Protein AF-A0A176S803-F1 (afdb_monomer)

Structure (mmCIF, N/CA/C/O backbone):
data_AF-A0A176S803-F1
#
_entry.id   AF-A0A176S803-F1
#
loop_
_atom_site.group_PDB
_atom_site.id
_atom_site.type_symbol
_atom_site.label_atom_id
_atom_site.label_alt_id
_atom_site.label_comp_id
_atom_site.label_asym_id
_atom_site.label_entity_id
_atom_site.label_seq_id
_atom_site.pdbx_PDB_ins_code
_atom_site.Cartn_x
_atom_site.Cartn_y
_atom_site.Cartn_z
_atom_site.occupancy
_atom_site.B_iso_or_equiv
_atom_site.auth_seq_id
_atom_site.auth_comp_id
_atom_site.auth_asym_id
_atom_site.auth_atom_id
_atom_site.pdbx_PDB_model_num
ATOM 1 N N . MET A 1 1 ? 9.029 -7.555 -6.614 1.00 76.19 1 MET A N 1
ATOM 2 C CA . MET A 1 1 ? 7.716 -6.907 -6.447 1.00 76.19 1 MET A CA 1
ATOM 3 C C . MET A 1 1 ? 7.497 -6.269 -7.772 1.00 76.19 1 MET A C 1
ATOM 5 O O . MET A 1 1 ? 8.186 -5.310 -8.106 1.00 76.19 1 MET A O 1
ATOM 9 N N . ASP A 1 2 ? 6.729 -6.972 -8.580 1.00 88.50 2 ASP A N 1
ATOM 10 C CA . ASP A 1 2 ? 6.868 -6.849 -10.019 1.00 88.50 2 ASP A CA 1
ATOM 11 C C . ASP A 1 2 ? 5.822 -5.848 -10.494 1.00 88.50 2 ASP A C 1
ATOM 13 O O . ASP A 1 2 ? 4.710 -5.814 -9.973 1.00 88.50 2 ASP A O 1
ATOM 17 N N . CYS A 1 3 ? 6.199 -4.969 -11.416 1.00 90.62 3 CYS A N 1
ATOM 18 C CA . CYS A 1 3 ? 5.332 -3.901 -11.900 1.00 90.62 3 CYS A CA 1
ATOM 19 C C . CYS A 1 3 ? 5.238 -4.009 -13.417 1.00 90.62 3 CYS A C 1
ATOM 2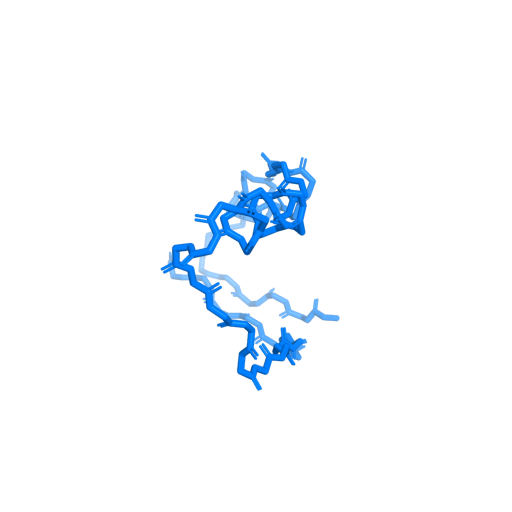1 O O . CYS A 1 3 ? 6.211 -3.730 -14.123 1.00 90.62 3 CYS A O 1
ATOM 23 N N . ILE A 1 4 ? 4.081 -4.427 -13.916 1.00 94.69 4 ILE A N 1
ATOM 24 C CA . ILE A 1 4 ? 3.765 -4.443 -15.346 1.00 94.69 4 ILE A CA 1
ATOM 25 C C . ILE A 1 4 ? 3.077 -3.117 -15.670 1.00 94.69 4 ILE A C 1
ATOM 27 O O . ILE A 1 4 ? 2.206 -2.674 -14.924 1.00 94.69 4 ILE A O 1
ATOM 31 N N . THR A 1 5 ? 3.467 -2.460 -16.759 1.00 92.69 5 THR A N 1
ATOM 32 C CA . THR A 1 5 ? 2.869 -1.182 -17.154 1.00 92.69 5 THR A CA 1
ATOM 33 C C . THR A 1 5 ? 2.673 -1.103 -18.661 1.00 92.69 5 THR A C 1
ATOM 35 O O . THR A 1 5 ? 3.443 -1.703 -19.408 1.00 92.69 5 THR A O 1
ATOM 38 N N . LEU A 1 6 ? 1.660 -0.357 -19.105 1.00 92.38 6 LEU A N 1
ATOM 39 C CA . LEU A 1 6 ? 1.519 0.048 -20.512 1.00 92.38 6 LEU A CA 1
ATOM 40 C C . LEU A 1 6 ? 2.299 1.335 -20.826 1.00 92.38 6 LEU A C 1
ATOM 42 O O . LEU A 1 6 ? 2.511 1.665 -21.990 1.00 92.38 6 LEU A O 1
ATOM 46 N N . ARG A 1 7 ? 2.723 2.059 -19.784 1.00 92.06 7 ARG A N 1
ATOM 47 C CA . ARG A 1 7 ? 3.420 3.349 -19.854 1.00 92.06 7 ARG A CA 1
ATOM 48 C C . ARG A 1 7 ? 4.655 3.312 -18.965 1.00 92.06 7 ARG A C 1
ATOM 50 O O . ARG A 1 7 ? 4.532 3.283 -17.737 1.00 92.06 7 ARG A O 1
ATOM 57 N N . GLU A 1 8 ? 5.839 3.271 -19.562 1.00 92.19 8 GLU A N 1
ATOM 58 C CA . GLU A 1 8 ? 7.093 3.082 -18.820 1.00 92.19 8 GLU A CA 1
ATOM 59 C C . GLU A 1 8 ? 7.404 4.267 -17.892 1.00 92.19 8 GLU A C 1
ATOM 61 O O . GLU A 1 8 ? 7.899 4.052 -16.785 1.00 92.19 8 GLU A O 1
ATOM 66 N N . GLU A 1 9 ? 7.012 5.494 -18.256 1.00 90.75 9 GLU A N 1
ATOM 67 C CA . GLU A 1 9 ? 7.219 6.692 -17.420 1.00 90.75 9 GLU A CA 1
ATOM 68 C C . GLU A 1 9 ? 6.629 6.535 -16.002 1.00 90.75 9 GLU A C 1
ATOM 70 O O . GLU A 1 9 ? 7.255 6.928 -15.012 1.00 90.75 9 GLU A O 1
ATOM 75 N N . ARG A 1 10 ? 5.477 5.851 -15.871 1.00 88.06 10 ARG A N 1
ATOM 76 C CA . ARG A 1 10 ? 4.790 5.617 -14.582 1.00 88.06 10 ARG A CA 1
ATOM 77 C C . ARG A 1 10 ? 5.584 4.729 -13.618 1.00 88.06 10 ARG A C 1
ATOM 79 O O . ARG A 1 10 ? 5.256 4.656 -12.430 1.00 88.06 10 ARG A O 1
ATOM 86 N N . ARG A 1 11 ? 6.625 4.023 -14.075 1.00 87.12 11 ARG A N 1
ATOM 87 C CA . ARG A 1 11 ? 7.543 3.312 -13.165 1.00 87.12 11 ARG A CA 1
ATOM 88 C C . ARG A 1 11 ? 8.420 4.273 -12.372 1.00 87.12 11 ARG A C 1
ATOM 90 O O . ARG A 1 11 ? 8.791 3.932 -11.254 1.00 87.12 11 ARG A O 1
ATOM 97 N N . ILE A 1 12 ? 8.719 5.443 -12.933 1.00 89.94 12 ILE A N 1
ATOM 98 C CA . ILE A 1 12 ? 9.546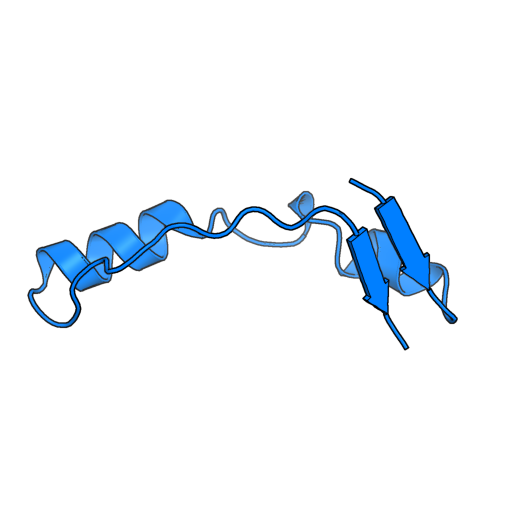 6.476 -12.303 1.00 89.94 12 ILE A CA 1
ATOM 99 C C . ILE A 1 12 ? 8.655 7.447 -11.529 1.00 89.94 12 ILE A C 1
ATOM 101 O O . ILE A 1 12 ? 8.862 7.630 -10.332 1.00 89.94 12 ILE A O 1
ATOM 105 N N . GLU A 1 13 ? 7.635 8.009 -12.184 1.00 91.44 13 GLU A N 1
ATOM 106 C CA . GLU A 1 13 ? 6.747 9.032 -11.598 1.00 91.44 13 GLU A CA 1
ATOM 107 C C . GLU A 1 13 ? 6.016 8.540 -10.343 1.00 91.44 13 GLU A C 1
ATOM 109 O O . GLU A 1 13 ? 5.750 9.305 -9.422 1.00 91.44 13 GLU A O 1
ATOM 114 N N . GLU A 1 14 ? 5.732 7.240 -10.288 1.00 91.00 14 GLU A N 1
ATOM 115 C CA . GLU A 1 14 ? 5.027 6.595 -9.183 1.00 91.00 14 GLU A CA 1
ATOM 116 C C . GLU A 1 14 ? 5.851 5.455 -8.576 1.00 91.00 14 GLU A C 1
ATOM 118 O O . GLU A 1 14 ? 5.308 4.443 -8.103 1.00 91.00 14 GLU A O 1
ATOM 123 N N . ALA A 1 15 ? 7.176 5.564 -8.639 1.00 91.94 15 ALA A N 1
ATOM 124 C CA . ALA A 1 15 ? 8.031 4.714 -7.828 1.00 91.94 15 ALA A CA 1
ATOM 125 C C . ALA A 1 15 ? 7.641 4.884 -6.345 1.00 91.94 15 ALA A C 1
ATOM 127 O O . ALA A 1 15 ? 7.254 5.981 -5.943 1.00 91.94 15 ALA A O 1
ATOM 128 N N . PRO A 1 16 ? 7.792 3.862 -5.480 1.00 90.94 16 PRO A N 1
ATOM 129 C CA . PRO A 1 16 ? 7.531 4.020 -4.046 1.00 90.94 16 PRO A CA 1
ATOM 130 C C . PRO A 1 16 ? 8.276 5.210 -3.421 1.00 90.94 16 PRO A C 1
ATOM 132 O O . PRO A 1 16 ? 7.748 5.872 -2.536 1.00 90.94 16 PRO A O 1
ATOM 135 N N . ALA A 1 17 ? 9.473 5.516 -3.935 1.00 92.81 17 ALA A N 1
ATOM 136 C CA . ALA A 1 17 ? 10.287 6.653 -3.514 1.00 92.81 17 ALA A CA 1
ATOM 137 C C . ALA A 1 17 ? 9.720 8.032 -3.913 1.00 92.81 17 ALA A C 1
ATOM 139 O O . ALA A 1 17 ? 10.145 9.037 -3.352 1.00 92.81 17 ALA A O 1
ATOM 140 N N . ALA A 1 18 ? 8.772 8.097 -4.855 1.00 94.31 18 ALA A N 1
ATOM 141 C CA . ALA A 1 18 ? 8.077 9.332 -5.226 1.00 94.31 18 ALA A CA 1
ATOM 142 C C . ALA A 1 18 ? 7.017 9.747 -4.187 1.00 94.31 18 ALA A C 1
ATOM 144 O O . ALA A 1 18 ? 6.549 10.885 -4.195 1.00 94.31 18 ALA A O 1
ATOM 145 N N . TYR A 1 19 ? 6.652 8.844 -3.269 1.00 94.38 19 TYR A N 1
ATOM 146 C CA . TYR A 1 19 ? 5.693 9.100 -2.200 1.00 94.38 19 TYR A CA 1
ATOM 147 C C . TYR A 1 19 ? 6.380 9.222 -0.840 1.00 94.38 19 TYR A C 1
ATOM 149 O O . TYR A 1 19 ? 7.452 8.671 -0.589 1.00 94.38 19 TYR A O 1
ATOM 157 N N . LYS A 1 20 ? 5.710 9.910 0.088 1.00 94.94 20 LYS A N 1
ATOM 158 C CA . LYS A 1 20 ? 6.073 9.840 1.506 1.00 94.94 20 LYS A CA 1
ATOM 159 C C . LYS A 1 20 ? 5.791 8.428 2.036 1.00 94.94 20 LYS A C 1
ATOM 161 O O . LYS A 1 20 ? 4.835 7.797 1.577 1.00 94.94 20 LYS A O 1
ATOM 166 N N . PRO A 1 21 ? 6.549 7.949 3.036 1.00 95.25 21 PRO A N 1
ATOM 167 C CA . PRO A 1 21 ? 6.196 6.726 3.742 1.00 95.25 21 PRO A CA 1
ATOM 168 C C . PRO A 1 21 ? 4.749 6.796 4.242 1.00 95.25 21 PRO A C 1
ATOM 170 O O . PRO A 1 21 ? 4.346 7.798 4.832 1.00 95.25 21 PRO A O 1
ATOM 173 N N . ILE A 1 22 ? 3.968 5.743 3.998 1.00 95.56 22 ILE A N 1
ATOM 174 C CA . ILE A 1 22 ? 2.547 5.721 4.372 1.00 95.56 22 ILE A CA 1
ATOM 175 C C . ILE A 1 22 ? 2.343 5.475 5.873 1.00 95.56 22 ILE A C 1
ATOM 177 O O . ILE A 1 22 ? 1.380 5.975 6.446 1.00 95.56 22 ILE A O 1
ATOM 181 N N . GLN A 1 23 ? 3.268 4.761 6.526 1.00 96.19 23 GLN A N 1
ATOM 182 C CA . GLN A 1 23 ? 3.124 4.362 7.929 1.00 96.19 23 GLN A CA 1
ATOM 183 C C . GLN A 1 23 ? 2.930 5.558 8.880 1.00 96.19 23 GLN A C 1
ATOM 185 O O . GLN A 1 23 ? 1.934 5.552 9.596 1.00 96.19 23 GLN A O 1
ATOM 190 N N . PRO A 1 24 ? 3.732 6.643 8.817 1.00 97.50 24 PRO A N 1
ATOM 191 C CA . PRO A 1 24 ? 3.517 7.809 9.679 1.00 97.50 24 PRO A CA 1
ATOM 192 C C . PRO A 1 24 ? 2.150 8.484 9.496 1.00 97.50 24 PRO A C 1
ATOM 194 O O . PRO A 1 24 ? 1.624 9.085 10.429 1.00 97.50 24 PRO A O 1
ATOM 197 N N . VAL A 1 25 ? 1.567 8.401 8.294 1.00 96.56 25 VAL A N 1
ATOM 198 C CA . VAL A 1 25 ? 0.233 8.954 8.017 1.00 96.56 25 VAL A CA 1
ATOM 199 C C . VAL A 1 25 ? -0.844 8.119 8.707 1.00 96.56 25 VAL A C 1
ATOM 201 O O . VAL A 1 25 ? -1.784 8.683 9.261 1.00 96.56 25 VAL A O 1
ATOM 204 N N . ILE A 1 26 ? -0.698 6.791 8.699 1.00 97.19 26 ILE A N 1
ATOM 205 C CA . ILE A 1 26 ? -1.595 5.868 9.406 1.00 97.19 26 ILE A CA 1
ATOM 206 C C . ILE A 1 26 ? -1.446 6.053 10.919 1.00 97.19 26 ILE A C 1
ATOM 208 O O . ILE A 1 26 ? -2.449 6.208 11.611 1.00 97.19 26 ILE A O 1
ATOM 212 N N . ASP A 1 27 ? -0.210 6.103 11.421 1.00 97.75 27 ASP A N 1
ATOM 213 C CA . ASP A 1 27 ? 0.087 6.229 12.852 1.00 97.75 27 ASP A CA 1
ATOM 214 C C . ASP A 1 27 ? -0.561 7.481 13.454 1.00 97.75 27 ASP A C 1
ATOM 216 O O . ASP A 1 27 ? -1.174 7.411 14.518 1.00 97.75 27 ASP A O 1
ATOM 220 N N . ALA A 1 28 ? -0.501 8.615 12.747 1.00 98.12 28 ALA A N 1
ATOM 221 C CA . ALA A 1 28 ? -1.142 9.853 13.185 1.00 98.12 28 ALA A CA 1
ATOM 222 C C . ALA A 1 28 ? -2.673 9.726 13.297 1.00 98.12 28 ALA A C 1
ATOM 224 O O . ALA A 1 28 ? -3.268 10.276 14.221 1.00 98.12 28 ALA A O 1
ATOM 225 N N . GLN A 1 29 ? -3.316 8.991 12.384 1.00 98.31 29 GLN A N 1
ATOM 226 C CA . GLN A 1 29 ? -4.770 8.787 12.403 1.00 98.31 29 GLN A CA 1
ATOM 227 C C . GLN A 1 29 ? -5.204 7.802 13.494 1.00 98.31 29 GLN A C 1
ATOM 229 O O . GLN A 1 29 ? -6.248 7.998 14.114 1.00 98.31 29 GLN A O 1
ATOM 234 N N . VAL A 1 30 ? -4.398 6.767 13.749 1.00 98.38 30 VAL A N 1
ATOM 235 C CA . VAL A 1 30 ? -4.629 5.812 14.843 1.00 98.38 30 VAL A CA 1
ATOM 236 C C . VAL A 1 30 ? -4.445 6.494 16.198 1.00 98.38 30 VAL A C 1
ATOM 238 O O . VAL A 1 30 ? -5.284 6.328 17.077 1.00 98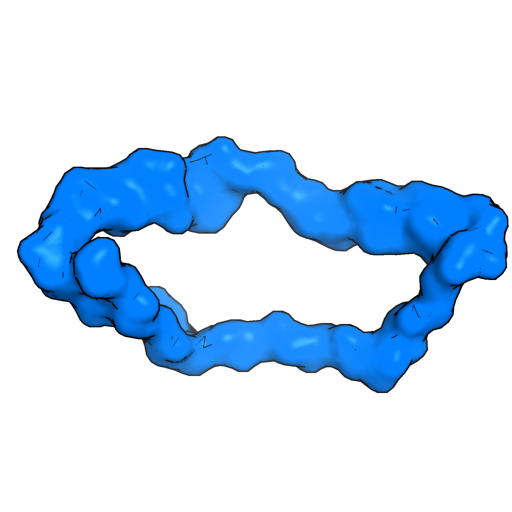.38 30 VAL A O 1
ATOM 241 N N . ALA A 1 31 ? -3.396 7.306 16.365 1.00 98.38 31 ALA A N 1
ATOM 242 C CA . ALA A 1 31 ? -3.152 8.060 17.597 1.00 98.38 31 ALA A CA 1
ATOM 243 C C . ALA A 1 31 ? -4.255 9.089 17.898 1.00 98.38 31 ALA A C 1
ATOM 245 O O . ALA A 1 31 ? -4.512 9.393 19.058 1.00 98.38 31 ALA A O 1
ATOM 246 N N . ALA A 1 32 ? -4.916 9.606 16.860 1.00 98.62 32 ALA A N 1
ATOM 247 C CA . ALA A 1 32 ? -6.083 10.475 16.983 1.00 98.62 32 ALA A CA 1
ATOM 248 C C . ALA A 1 32 ? -7.402 9.708 17.217 1.00 98.62 32 ALA A C 1
ATOM 250 O O . ALA A 1 32 ? -8.465 10.324 17.187 1.00 98.62 32 ALA A O 1
ATOM 251 N N . GLU A 1 33 ? -7.350 8.381 17.389 1.00 98.12 33 GLU A N 1
ATOM 252 C CA . GLU A 1 33 ? -8.507 7.491 17.579 1.00 98.12 33 GLU A CA 1
ATOM 253 C C . GLU A 1 33 ? -9.556 7.572 16.451 1.00 98.12 33 GLU A C 1
ATOM 255 O O . GLU A 1 33 ? -10.710 7.180 16.616 1.00 98.12 33 GLU A O 1
ATOM 260 N N . MET A 1 34 ? -9.162 8.056 15.268 1.00 98.25 34 MET A N 1
ATOM 261 C CA . MET A 1 34 ? -10.065 8.225 14.124 1.00 98.25 34 MET A CA 1
ATOM 262 C C . MET A 1 34 ? -10.285 6.920 13.357 1.00 98.25 34 MET A C 1
ATOM 264 O O . MET A 1 34 ? -11.331 6.723 12.740 1.00 98.25 34 MET A O 1
ATOM 268 N N . VAL A 1 35 ? -9.275 6.048 13.350 1.00 97.44 35 VAL A N 1
ATOM 269 C CA . VAL A 1 35 ? -9.260 4.777 12.616 1.00 97.44 35 VAL A CA 1
ATOM 270 C C . VAL A 1 35 ? -8.532 3.706 13.425 1.00 97.44 35 VAL A C 1
ATOM 272 O O . VAL A 1 35 ? -7.722 4.013 14.298 1.00 97.44 35 VAL A O 1
ATOM 275 N N . SER A 1 36 ? -8.770 2.437 13.093 1.00 97.75 36 SER A N 1
ATOM 276 C CA . SER A 1 36 ? -8.041 1.294 13.646 1.00 97.75 36 SER A CA 1
ATOM 277 C C . SER A 1 36 ? -7.467 0.412 12.536 1.00 97.75 36 SER A C 1
ATOM 279 O O . SER A 1 36 ? -8.027 0.295 11.443 1.00 97.75 36 SER A O 1
ATOM 281 N N . VAL A 1 37 ? -6.312 -0.201 12.803 1.00 97.06 37 VAL A N 1
ATOM 282 C CA . VAL A 1 37 ? -5.660 -1.107 11.851 1.00 97.06 37 VAL A CA 1
ATOM 283 C C . VAL A 1 37 ? -6.354 -2.464 11.890 1.00 97.06 37 VAL A C 1
ATOM 285 O O . VAL A 1 37 ? -6.405 -3.108 12.934 1.00 97.06 37 VAL A O 1
ATOM 288 N N . VAL A 1 38 ? -6.841 -2.918 10.736 1.00 98.06 38 VAL A N 1
ATOM 289 C CA . VAL A 1 38 ? -7.457 -4.248 10.587 1.00 98.06 38 VAL A CA 1
ATOM 290 C C . VAL A 1 38 ? -6.459 -5.265 10.036 1.00 98.06 38 VAL A C 1
ATOM 292 O O . VAL A 1 38 ? -6.388 -6.396 10.508 1.00 98.06 38 VAL A O 1
ATOM 295 N N . ALA A 1 39 ? -5.678 -4.872 9.030 1.00 97.69 39 ALA A N 1
ATOM 296 C CA . ALA A 1 39 ? -4.688 -5.724 8.385 1.00 97.69 39 ALA A CA 1
ATOM 297 C C . ALA A 1 39 ? -3.623 -4.879 7.675 1.00 97.69 39 ALA A C 1
ATOM 299 O O . ALA A 1 39 ? -3.855 -3.715 7.348 1.00 97.69 39 ALA A O 1
ATOM 300 N N . HIS A 1 40 ? -2.477 -5.495 7.379 1.00 96.31 40 HIS A N 1
ATOM 301 C CA . HIS A 1 40 ? -1.436 -4.916 6.534 1.00 96.31 40 HIS A CA 1
ATOM 302 C C . HIS A 1 40 ? -1.265 -5.764 5.272 1.00 96.31 40 HIS A C 1
ATOM 304 O O . HIS A 1 40 ? -0.982 -6.961 5.347 1.00 96.31 40 HIS A O 1
ATOM 310 N N . LEU A 1 41 ? -1.443 -5.143 4.107 1.00 96.1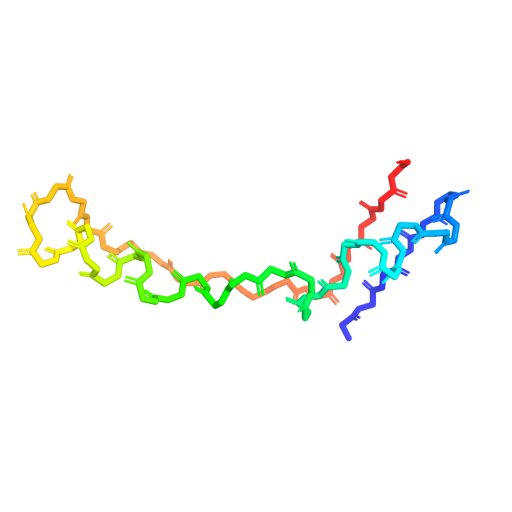9 41 LEU A N 1
ATOM 311 C CA . LEU A 1 41 ? -1.335 -5.810 2.815 1.00 96.19 41 LEU A CA 1
ATOM 312 C C . LEU A 1 41 ? 0.005 -5.480 2.168 1.00 96.19 41 LEU A C 1
ATOM 314 O O . LEU A 1 41 ? 0.382 -4.316 2.048 1.00 96.19 41 LEU A O 1
ATOM 318 N N . ARG A 1 42 ? 0.702 -6.514 1.694 1.00 94.75 42 ARG A N 1
ATOM 319 C CA . ARG A 1 42 ? 1.917 -6.364 0.895 1.00 94.75 42 ARG A CA 1
ATOM 320 C C . ARG A 1 42 ? 1.630 -6.824 -0.530 1.00 94.75 42 ARG A C 1
ATOM 322 O O . ARG A 1 42 ? 1.304 -7.999 -0.706 1.00 94.75 42 ARG A O 1
ATOM 329 N N . PRO A 1 43 ? 1.757 -5.957 -1.545 1.00 93.38 43 PRO A N 1
ATOM 330 C CA . PRO A 1 43 ? 1.528 -6.405 -2.908 1.00 93.38 43 PRO A CA 1
ATOM 331 C C . PR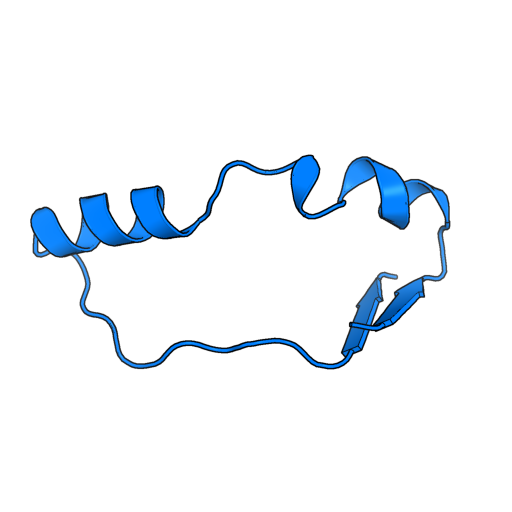O A 1 43 ? 2.618 -7.403 -3.344 1.00 93.38 43 PRO A C 1
ATOM 333 O O . PRO A 1 43 ? 3.718 -7.449 -2.782 1.00 93.38 43 PRO A O 1
ATOM 336 N N . VAL A 1 44 ? 2.291 -8.233 -4.333 1.00 95.50 44 VAL A N 1
ATOM 337 C CA . VAL A 1 44 ? 3.218 -9.205 -4.946 1.00 95.50 44 VAL A CA 1
ATOM 338 C C . VAL A 1 44 ? 3.546 -8.786 -6.382 1.00 95.50 44 VAL A C 1
ATOM 340 O O . VAL A 1 44 ? 4.712 -8.792 -6.782 1.00 95.50 44 VAL A O 1
ATOM 343 N N . LEU A 1 45 ? 2.515 -8.348 -7.1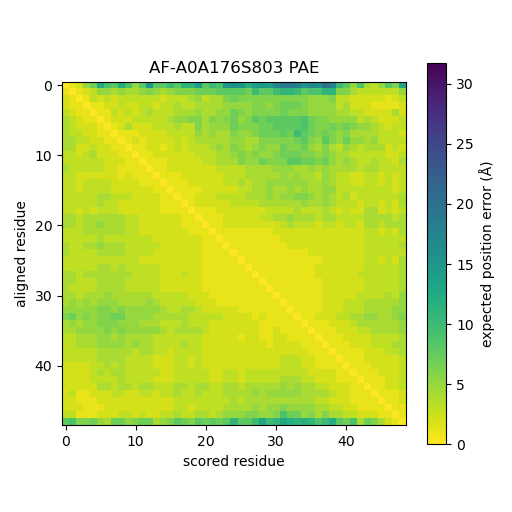07 1.00 94.31 45 LEU A N 1
ATOM 344 C CA . LEU A 1 45 ? 2.540 -7.848 -8.475 1.00 94.31 45 LEU A CA 1
ATOM 345 C C . LEU A 1 45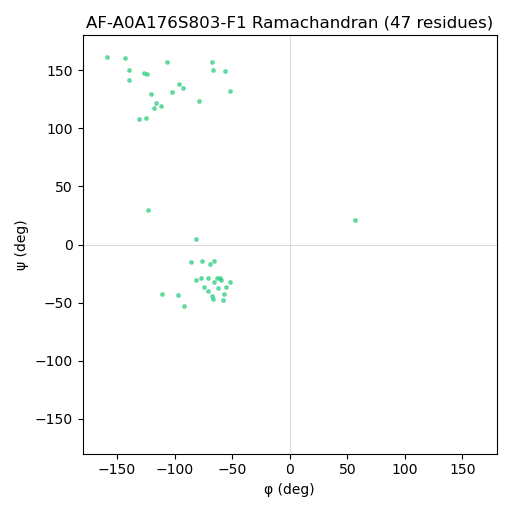 ? 1.601 -6.638 -8.563 1.00 94.31 45 LEU A C 1
ATOM 347 O O . LEU A 1 45 ? 0.523 -6.651 -7.964 1.00 94.31 45 LEU A O 1
ATOM 351 N N . THR A 1 46 ? 1.984 -5.617 -9.320 1.00 93.12 46 THR A N 1
ATOM 352 C CA . THR A 1 46 ? 1.129 -4.479 -9.664 1.00 93.12 46 THR A CA 1
ATOM 353 C C . THR A 1 46 ? 1.036 -4.322 -11.178 1.00 93.12 46 THR A C 1
ATOM 355 O O . THR A 1 46 ? 1.978 -4.619 -11.915 1.00 93.12 46 THR A O 1
ATOM 358 N N . PHE A 1 47 ? -0.123 -3.866 -11.646 1.00 94.25 47 PHE A N 1
ATOM 359 C CA . PHE A 1 47 ? -0.344 -3.488 -13.036 1.00 94.25 47 PHE A CA 1
ATOM 360 C C . PHE A 1 47 ? -0.756 -2.018 -13.099 1.00 94.25 47 PHE A C 1
ATOM 362 O O . PHE A 1 47 ? -1.661 -1.603 -12.373 1.00 94.25 47 PHE A O 1
ATOM 369 N N . LYS A 1 48 ? -0.085 -1.237 -13.948 1.00 90.31 48 LYS A N 1
ATOM 370 C CA . LYS A 1 48 ? -0.358 0.186 -14.174 1.00 90.31 48 LYS A CA 1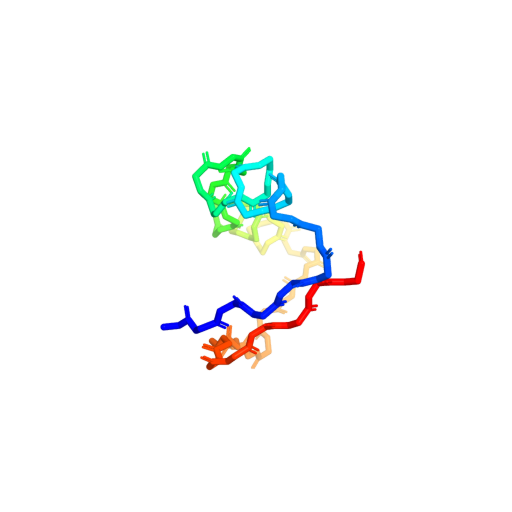
ATOM 371 C C . LYS A 1 48 ? -0.776 0.398 -15.634 1.00 90.31 48 LYS A C 1
ATOM 373 O O . LYS A 1 48 ? -0.007 0.101 -16.543 1.00 90.31 48 LYS A O 1
ATOM 378 N N . ALA A 1 49 ? -1.999 0.875 -15.857 1.00 87.19 49 ALA A N 1
ATOM 379 C CA . ALA A 1 49 ? -2.526 1.157 -17.198 1.00 87.19 49 ALA A CA 1
ATOM 380 C C . ALA A 1 49 ? -2.126 2.551 -17.702 1.00 87.19 49 ALA A C 1
ATOM 382 O O . ALA A 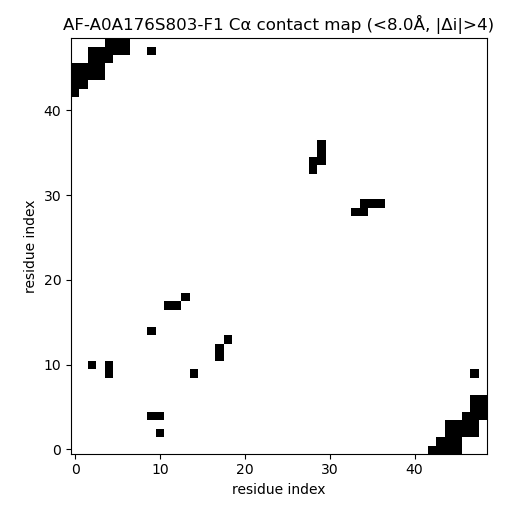1 49 ? -2.060 3.482 -16.869 1.00 87.19 49 ALA A O 1
#

pLDDT: mean 93.97, std 4.13, range [76.19, 98.62]

Radius of gyration: 14.24 Å; Cα contacts (8 Å, |Δi|>4): 35; chains: 1; bounding box: 20×20×38 Å

Mean predicted aligned error: 3.21 Å

Foldseek 3Di:
DEEAEPDPVCCVCVPVVVDDDCVVVVVVCVVVVNDDDDDDDDDDYYYYD

InterPro domains:
  IPR001233 RNA-splicing ligase, RtcB [PF01139] (5-48)
  IPR036025 tRNA-splicing ligase RtcB-like superfamily [G3DSA:3.90.1860.10] (1-49)
  IPR036025 tRNA-splicing ligase RtcB-like superfamily [SSF103365] (7-49)

Organism: NCBI:txid1003181

Secondary structure (DSSP, 8-state):
-EEEES-TTHHHHT-GGGS--SHHHHHHHHHTTS---------SEEEE-

Sequence (49 aa):
MDCITLREERRIEEAPAAYKPIQPVIDAQVAAEMVSVVAHLRPVLTFKA

Solvent-accessible surface area (backbone atoms only — not comparable to full-atom values): 3300 Å² total; per-residue (Å²): 119,46,75,49,60,81,46,73,66,56,60,61,73,63,27,77,84,66,48,77,77,62,63,67,61,51,51,55,38,41,76,65,70,76,50,80,90,86,80,87,88,78,84,63,66,47,78,45,122